Protein AF-A0A950EKE2-F1 (afdb_monomer_lite)

Foldseek 3Di:
DVVVVVVVVVVVVVVVVVVVVVVVVCVVVVVVVVVVVVVLVLVLCLVCQQQVNLVSNVVSDDPVVVVVDDPVRSVVVSVVCCVVPGDDDDDD

pLDDT: mean 87.06, std 6.14, range [63.19, 94.94]

Radius of gyration: 25.01 Å; chains: 1; bounding box: 66×31×52 Å

Structure (mmCIF, N/CA/C/O backbone):
data_AF-A0A950EKE2-F1
#
_entry.id   AF-A0A950EKE2-F1
#
loop_
_atom_site.group_PDB
_atom_site.id
_atom_site.type_symbol
_atom_site.label_atom_id
_atom_site.label_alt_id
_atom_site.label_comp_id
_atom_site.label_asym_id
_atom_site.label_entity_id
_atom_site.label_seq_id
_atom_site.pdbx_PDB_ins_code
_atom_site.Cartn_x
_atom_site.Cartn_y
_atom_site.Cartn_z
_atom_site.occupancy
_atom_site.B_iso_or_equiv
_atom_site.auth_seq_id
_atom_site.auth_comp_id
_atom_site.auth_asym_id
_atom_site.auth_atom_id
_atom_site.pdbx_PDB_model_num
ATOM 1 N N . MET A 1 1 ? 39.978 16.627 -35.251 1.00 64.31 1 MET A N 1
ATOM 2 C CA . MET A 1 1 ? 38.697 16.065 -35.737 1.00 64.31 1 MET A CA 1
ATOM 3 C C . MET A 1 1 ? 38.483 14.610 -35.308 1.00 64.31 1 MET A C 1
ATOM 5 O O . MET A 1 1 ? 37.527 14.361 -34.594 1.00 64.31 1 MET A O 1
ATOM 9 N N . LYS A 1 2 ? 39.363 13.646 -35.638 1.00 71.75 2 LYS A N 1
ATOM 10 C CA . LYS A 1 2 ? 39.173 12.232 -35.222 1.00 71.75 2 LYS A CA 1
ATOM 11 C C . LYS A 1 2 ? 39.204 12.013 -33.696 1.00 71.75 2 LYS A C 1
ATOM 13 O O . LYS A 1 2 ? 38.312 11.377 -33.151 1.00 71.75 2 LYS A O 1
ATOM 18 N N . ARG A 1 3 ? 40.184 12.600 -32.993 1.00 77.38 3 ARG A N 1
ATOM 19 C CA . ARG A 1 3 ? 40.310 12.503 -31.520 1.00 77.38 3 ARG A CA 1
ATOM 20 C C . ARG A 1 3 ? 39.136 13.137 -30.769 1.00 77.38 3 ARG A C 1
ATOM 22 O O . ARG A 1 3 ? 38.645 12.561 -29.811 1.00 77.38 3 ARG A O 1
ATOM 29 N N . THR A 1 4 ? 38.667 14.296 -31.227 1.00 83.12 4 THR A N 1
ATOM 30 C CA . THR A 1 4 ? 37.538 15.015 -30.617 1.00 83.12 4 THR A CA 1
ATOM 31 C C . THR A 1 4 ? 36.223 14.256 -30.786 1.00 83.12 4 THR A C 1
ATOM 33 O O . THR A 1 4 ? 35.466 14.149 -29.831 1.00 83.12 4 THR A O 1
ATOM 36 N N . LEU A 1 5 ? 35.985 13.659 -31.961 1.00 83.50 5 LEU A N 1
ATOM 37 C CA . LEU A 1 5 ? 34.814 12.807 -32.203 1.00 83.50 5 LEU A CA 1
ATOM 38 C C . LEU A 1 5 ? 34.846 11.521 -31.366 1.00 83.50 5 LEU A C 1
ATOM 40 O O . LEU A 1 5 ? 33.815 11.106 -30.851 1.00 83.50 5 LEU A O 1
ATOM 44 N N . MET A 1 6 ? 36.023 10.916 -31.185 1.00 87.69 6 MET A N 1
ATOM 45 C CA . MET A 1 6 ? 36.176 9.699 -30.380 1.00 87.69 6 MET A CA 1
ATOM 46 C C . MET A 1 6 ? 35.927 9.956 -28.885 1.00 87.69 6 MET A C 1
ATOM 48 O O . MET A 1 6 ? 35.240 9.171 -28.239 1.00 87.69 6 MET A O 1
ATOM 52 N N . ILE A 1 7 ? 36.420 11.079 -28.349 1.00 87.56 7 ILE A N 1
ATOM 53 C CA . ILE A 1 7 ? 36.148 11.488 -26.961 1.00 87.56 7 ILE A CA 1
ATOM 54 C C . ILE A 1 7 ? 34.658 11.791 -26.780 1.00 87.56 7 ILE A C 1
ATOM 56 O O . ILE A 1 7 ? 34.041 11.291 -25.843 1.00 87.56 7 ILE A O 1
ATOM 60 N N . LEU A 1 8 ? 34.063 12.557 -27.699 1.00 90.88 8 LEU A N 1
ATOM 61 C CA . LEU A 1 8 ? 32.646 12.911 -27.629 1.00 90.88 8 LEU A CA 1
ATOM 62 C C . LEU A 1 8 ? 31.743 11.670 -27.712 1.00 90.88 8 LEU A C 1
ATOM 64 O O . LEU A 1 8 ? 30.801 11.547 -26.934 1.00 90.88 8 LEU A O 1
ATOM 68 N N . GLY A 1 9 ? 32.069 10.719 -28.593 1.00 90.94 9 GLY A N 1
ATOM 69 C CA . GLY A 1 9 ? 31.368 9.437 -28.688 1.00 90.94 9 GLY A CA 1
ATOM 70 C C . GLY A 1 9 ? 31.490 8.596 -27.416 1.00 90.94 9 GLY A C 1
ATOM 71 O O . GLY A 1 9 ? 30.497 8.036 -26.963 1.00 90.94 9 GLY A O 1
ATOM 72 N N . GLY A 1 10 ? 32.673 8.560 -26.794 1.00 92.25 10 GLY A N 1
ATOM 73 C CA . GLY A 1 10 ? 32.880 7.875 -25.515 1.00 92.25 10 GLY A CA 1
ATOM 74 C C . GLY A 1 10 ? 32.060 8.481 -24.372 1.00 92.25 10 GLY A C 1
ATOM 75 O O . GLY A 1 10 ? 31.461 7.745 -23.591 1.00 92.25 10 GLY A O 1
ATOM 76 N N . VAL A 1 11 ? 31.967 9.813 -24.309 1.00 93.88 11 VAL A N 1
ATOM 77 C CA . VAL A 1 11 ? 31.132 10.513 -23.317 1.00 93.88 11 VAL A CA 1
ATOM 78 C C . VAL A 1 11 ? 29.652 10.195 -23.526 1.00 93.88 11 VAL A C 1
ATOM 80 O O . VAL A 1 11 ? 28.969 9.823 -22.574 1.00 93.88 11 VAL A O 1
ATOM 83 N N . PHE A 1 12 ? 29.158 10.273 -24.765 1.00 93.88 12 PHE A N 1
ATOM 84 C CA . PHE A 1 12 ? 27.771 9.919 -25.078 1.00 93.88 12 PHE A CA 1
ATOM 85 C C . PHE A 1 12 ? 27.454 8.459 -24.748 1.00 93.88 12 PHE A C 1
ATOM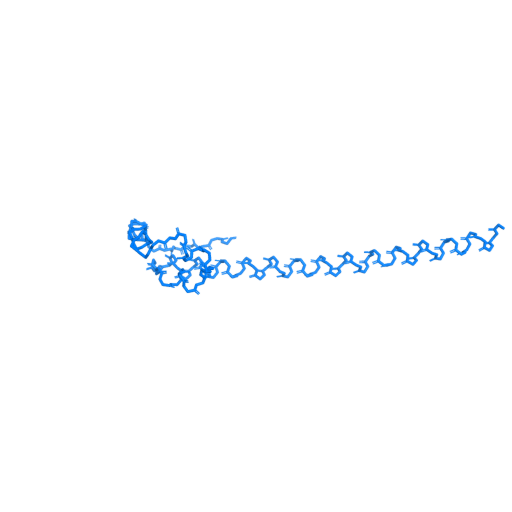 87 O O . PHE A 1 12 ? 26.397 8.178 -24.187 1.00 93.88 12 PHE A O 1
ATOM 94 N N . LEU A 1 13 ? 28.379 7.541 -25.038 1.00 94.00 13 LEU A N 1
ATOM 95 C CA . LEU A 1 13 ? 28.228 6.133 -24.687 1.00 94.00 13 LEU A CA 1
ATOM 96 C C . LEU A 1 13 ? 28.156 5.942 -23.166 1.00 94.00 13 LEU A C 1
ATOM 98 O O . LEU A 1 13 ? 27.287 5.220 -22.685 1.00 94.00 13 LEU A O 1
ATOM 102 N N . GLY A 1 14 ? 29.015 6.625 -22.405 1.00 94.56 14 GLY A N 1
ATOM 103 C CA . GLY A 1 14 ? 28.988 6.588 -20.942 1.00 94.56 14 GLY A CA 1
ATOM 104 C C . GLY A 1 14 ? 27.663 7.090 -20.362 1.00 94.56 14 GLY A C 1
ATOM 105 O O . GLY A 1 14 ? 27.081 6.433 -19.500 1.00 94.56 14 GLY A O 1
ATOM 106 N N . ILE A 1 15 ? 27.145 8.208 -20.881 1.00 94.38 15 ILE A N 1
ATOM 107 C CA . ILE A 1 15 ? 25.837 8.750 -20.480 1.00 94.38 15 ILE A CA 1
ATOM 108 C C . ILE A 1 15 ? 24.721 7.760 -20.818 1.00 94.38 15 ILE A C 1
ATOM 110 O O . ILE A 1 15 ? 23.865 7.489 -19.979 1.00 94.38 15 ILE A O 1
ATOM 114 N N . PHE A 1 16 ? 24.739 7.187 -22.022 1.00 94.94 16 PHE A N 1
ATOM 115 C CA . PHE A 1 16 ? 23.728 6.226 -22.450 1.00 94.94 16 PHE A CA 1
ATOM 116 C C . PHE A 1 16 ? 23.693 4.995 -21.537 1.00 94.94 16 PHE A C 1
ATOM 118 O O . PHE A 1 16 ? 22.626 4.605 -21.064 1.00 94.94 16 PHE A O 1
ATOM 125 N N . VAL A 1 17 ? 24.859 4.428 -21.216 1.00 94.44 17 VAL A N 1
ATOM 126 C CA . VAL A 1 17 ? 24.968 3.299 -20.280 1.00 94.44 17 VAL A CA 1
ATOM 127 C C . VAL A 1 17 ? 24.431 3.681 -18.899 1.00 94.44 17 VAL A C 1
ATOM 129 O O . VAL A 1 17 ? 23.646 2.926 -18.324 1.00 94.44 17 VAL A O 1
ATOM 132 N N . ALA A 1 18 ? 24.781 4.862 -18.384 1.00 92.62 18 ALA A N 1
ATOM 133 C CA . ALA A 1 18 ? 24.285 5.334 -17.092 1.00 92.62 18 ALA A CA 1
ATOM 134 C C . ALA A 1 18 ? 22.751 5.476 -17.069 1.00 92.6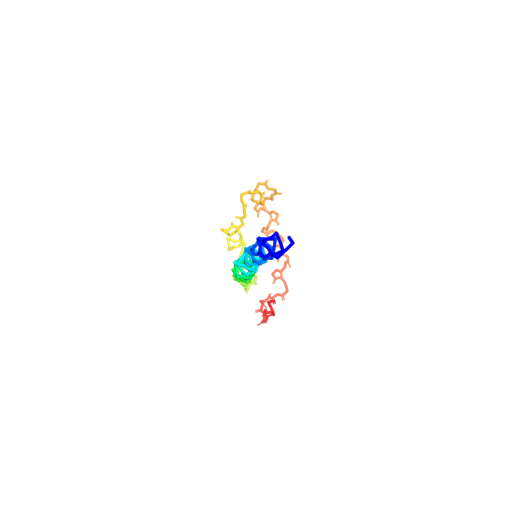2 18 ALA A C 1
ATOM 136 O O . ALA A 1 18 ? 22.112 5.055 -16.105 1.00 92.62 18 ALA A O 1
ATOM 137 N N . VAL A 1 19 ? 22.148 6.002 -18.141 1.00 93.31 19 VAL A N 1
ATOM 138 C CA . VAL A 1 19 ? 20.686 6.119 -18.273 1.00 93.31 19 VAL A CA 1
ATOM 139 C C . VAL A 1 19 ? 20.019 4.743 -18.286 1.00 93.31 19 VAL A C 1
ATOM 141 O O . VAL A 1 19 ? 19.036 4.536 -17.575 1.00 93.31 19 VAL A O 1
ATOM 144 N N . VAL A 1 20 ? 20.550 3.779 -19.042 1.00 93.06 20 VAL A N 1
ATOM 145 C CA . VAL A 1 20 ? 19.986 2.418 -19.115 1.00 93.06 20 VAL A CA 1
ATOM 146 C C . VAL A 1 20 ? 20.053 1.711 -17.757 1.00 93.06 20 VAL A C 1
ATOM 148 O O . VAL A 1 20 ? 19.073 1.111 -17.310 1.00 93.06 20 VAL A O 1
ATOM 151 N N . VAL A 1 21 ? 21.183 1.807 -17.053 1.00 90.75 21 VAL A N 1
ATOM 152 C CA . VAL A 1 21 ? 21.335 1.203 -15.719 1.00 90.75 21 VAL A CA 1
ATOM 153 C C . VAL A 1 21 ? 20.428 1.898 -14.696 1.00 90.75 21 VAL A C 1
ATOM 155 O O . VAL A 1 21 ? 19.727 1.238 -13.927 1.00 90.75 21 VAL A O 1
ATOM 158 N N . GLY A 1 22 ? 20.374 3.231 -14.710 1.00 88.75 22 GLY A N 1
ATOM 159 C CA . GLY A 1 22 ? 19.513 3.995 -13.807 1.00 88.75 22 GLY A CA 1
ATOM 160 C C . GLY A 1 22 ? 18.033 3.665 -14.002 1.00 88.75 22 GLY A C 1
ATOM 161 O O . GLY A 1 22 ? 17.333 3.334 -13.051 1.00 88.75 22 GLY A O 1
ATOM 162 N N . THR A 1 23 ? 17.557 3.674 -15.245 1.00 83.56 23 THR A N 1
ATOM 163 C CA . THR A 1 23 ? 16.148 3.386 -15.557 1.00 83.56 23 THR A CA 1
ATOM 164 C C . THR A 1 23 ? 15.766 1.934 -15.273 1.00 83.56 23 THR A C 1
ATOM 166 O O . THR A 1 23 ? 14.718 1.700 -14.677 1.00 83.56 23 THR A O 1
ATOM 169 N N . SER A 1 24 ? 16.614 0.955 -15.605 1.00 80.12 24 SER A N 1
ATOM 170 C CA . SER A 1 24 ? 16.326 -0.462 -15.320 1.00 80.12 24 SER A CA 1
ATOM 171 C C . SER A 1 24 ? 16.181 -0.747 -13.821 1.00 80.12 24 SER A C 1
ATOM 173 O O . SER A 1 24 ? 15.242 -1.433 -13.416 1.00 80.12 24 SER A O 1
ATOM 175 N N . THR A 1 25 ? 17.041 -0.172 -12.976 1.00 78.56 25 THR A N 1
ATOM 176 C CA . THR A 1 25 ? 16.928 -0.338 -11.515 1.00 78.56 25 THR A CA 1
ATOM 177 C C . THR A 1 25 ? 15.665 0.304 -10.941 1.00 78.56 25 THR A C 1
ATOM 179 O O . THR A 1 25 ? 15.024 -0.292 -10.073 1.00 78.56 25 THR A O 1
ATOM 182 N N . LEU A 1 26 ? 15.270 1.478 -11.444 1.00 80.19 26 LEU A N 1
ATOM 183 C CA . LEU A 1 26 ? 14.027 2.143 -11.046 1.00 80.19 26 LEU A CA 1
ATOM 184 C C . LEU A 1 26 ? 12.788 1.350 -11.468 1.00 80.19 26 LEU A C 1
ATOM 186 O O . LEU A 1 26 ? 11.860 1.235 -10.676 1.00 80.19 26 LEU A O 1
ATOM 190 N N . VAL A 1 27 ? 12.782 0.754 -12.664 1.00 82.06 27 VAL A N 1
ATOM 191 C CA . VAL A 1 27 ? 11.662 -0.074 -13.143 1.00 82.06 27 VAL A CA 1
ATOM 192 C C . VAL A 1 27 ? 11.515 -1.346 -12.310 1.00 82.06 27 VAL A C 1
ATOM 194 O O . VAL A 1 27 ? 10.408 -1.676 -11.891 1.00 82.06 27 VAL A O 1
ATOM 197 N N . VAL A 1 28 ? 12.614 -2.049 -12.019 1.00 79.88 28 VAL A N 1
ATOM 198 C CA . VAL A 1 28 ? 12.564 -3.277 -11.205 1.00 79.88 28 VAL A CA 1
ATOM 199 C C . VAL A 1 28 ? 12.071 -2.972 -9.793 1.00 79.88 28 VAL A C 1
ATOM 201 O O . VAL A 1 28 ? 11.172 -3.651 -9.299 1.00 79.88 28 VAL A O 1
ATOM 204 N N . LYS A 1 29 ? 12.620 -1.932 -9.154 1.00 76.62 29 LYS A N 1
ATOM 205 C CA . LYS A 1 29 ? 12.183 -1.525 -7.814 1.00 76.62 29 LYS A CA 1
ATOM 206 C C . LYS A 1 29 ? 10.745 -1.023 -7.824 1.00 76.62 29 LYS A C 1
ATOM 208 O O . LYS A 1 29 ? 9.980 -1.424 -6.960 1.00 76.62 29 LYS A O 1
ATOM 213 N N . GLY A 1 30 ? 10.371 -0.203 -8.804 1.00 71.88 30 GLY A N 1
ATOM 214 C CA . GLY A 1 30 ? 9.013 0.314 -8.960 1.00 71.88 30 GLY A CA 1
ATOM 215 C C . GLY A 1 30 ? 7.982 -0.803 -9.099 1.00 71.88 30 GLY A C 1
ATOM 216 O O . GLY A 1 30 ? 6.997 -0.806 -8.371 1.00 71.88 30 GLY A O 1
ATOM 217 N N . ASN A 1 31 ? 8.245 -1.801 -9.947 1.00 74.00 31 ASN A N 1
ATOM 218 C CA . ASN A 1 31 ? 7.361 -2.960 -10.090 1.00 74.00 31 ASN A CA 1
ATOM 219 C C . ASN A 1 31 ? 7.303 -3.818 -8.821 1.00 74.00 31 ASN A C 1
ATOM 221 O O . ASN A 1 31 ? 6.240 -4.338 -8.493 1.00 74.00 31 ASN A O 1
ATOM 225 N N . ALA A 1 32 ? 8.424 -3.987 -8.113 1.00 78.31 32 ALA A N 1
ATOM 226 C CA . ALA A 1 32 ? 8.438 -4.717 -6.848 1.00 78.31 32 ALA A CA 1
ATOM 227 C C . ALA A 1 32 ? 7.607 -3.991 -5.776 1.00 78.31 32 ALA A C 1
ATOM 229 O O . ALA A 1 32 ? 6.742 -4.607 -5.163 1.00 78.31 32 ALA A O 1
ATOM 230 N N . LEU A 1 33 ? 7.797 -2.678 -5.626 1.00 76.62 33 LEU A N 1
ATOM 231 C CA . LEU A 1 33 ? 7.047 -1.823 -4.700 1.00 76.62 33 LEU A CA 1
ATOM 232 C C . LEU A 1 33 ? 5.547 -1.794 -5.020 1.00 76.62 33 LEU A C 1
ATOM 234 O O . LEU A 1 33 ? 4.725 -1.894 -4.110 1.00 76.62 33 LEU A O 1
ATOM 238 N N . ASP A 1 34 ? 5.180 -1.684 -6.299 1.00 81.19 34 ASP A N 1
ATOM 239 C CA . ASP A 1 34 ? 3.780 -1.731 -6.738 1.00 81.19 34 ASP A CA 1
ATOM 240 C C . ASP A 1 34 ? 3.152 -3.098 -6.436 1.00 81.19 34 ASP A C 1
ATOM 242 O O . ASP A 1 34 ? 2.037 -3.175 -5.920 1.00 81.19 34 ASP A O 1
ATOM 246 N N . LYS A 1 35 ? 3.894 -4.186 -6.680 1.00 82.25 35 LYS A N 1
ATOM 247 C CA . LYS A 1 35 ? 3.446 -5.544 -6.363 1.00 82.25 35 LYS A CA 1
ATOM 248 C C . LYS A 1 35 ? 3.238 -5.736 -4.861 1.00 82.25 35 LYS A C 1
ATOM 250 O O . LYS A 1 35 ? 2.181 -6.219 -4.467 1.00 82.25 35 LYS A O 1
ATOM 255 N N . GLU A 1 36 ? 4.206 -5.345 -4.038 1.00 81.81 36 GLU A N 1
ATOM 256 C CA . GLU A 1 36 ? 4.123 -5.466 -2.577 1.00 81.81 36 GLU A CA 1
ATOM 257 C C . GLU A 1 36 ? 2.974 -4.627 -2.007 1.00 81.81 36 GLU A C 1
ATOM 259 O O . GLU A 1 36 ? 2.210 -5.104 -1.169 1.00 81.81 36 GLU A O 1
ATOM 264 N N . SER A 1 37 ? 2.791 -3.403 -2.511 1.00 80.75 37 SER A N 1
ATOM 265 C CA . SER A 1 37 ? 1.706 -2.516 -2.076 1.00 80.75 37 SER A CA 1
ATOM 266 C C . SER A 1 37 ? 0.331 -3.086 -2.431 1.00 80.75 37 SER A C 1
ATOM 268 O O . SER A 1 37 ? -0.577 -3.082 -1.597 1.00 80.75 37 SER A O 1
ATOM 270 N N . LYS A 1 38 ? 0.177 -3.627 -3.649 1.00 84.94 38 LYS A N 1
ATOM 271 C CA . LYS A 1 38 ? -1.047 -4.323 -4.073 1.00 84.94 38 LYS A CA 1
ATOM 272 C C . LYS A 1 38 ? -1.306 -5.559 -3.228 1.00 84.94 38 LYS A C 1
ATOM 274 O O . LYS A 1 38 ? -2.422 -5.759 -2.769 1.00 84.94 38 LYS A O 1
ATOM 279 N N . GLU A 1 39 ? -0.286 -6.372 -2.983 1.00 90.31 39 GLU A N 1
ATOM 280 C CA . GLU A 1 39 ? -0.416 -7.585 -2.178 1.00 90.31 39 GLU A CA 1
ATOM 281 C C . GLU A 1 39 ? -0.826 -7.271 -0.733 1.00 90.31 39 GLU A C 1
ATOM 283 O O . GLU A 1 39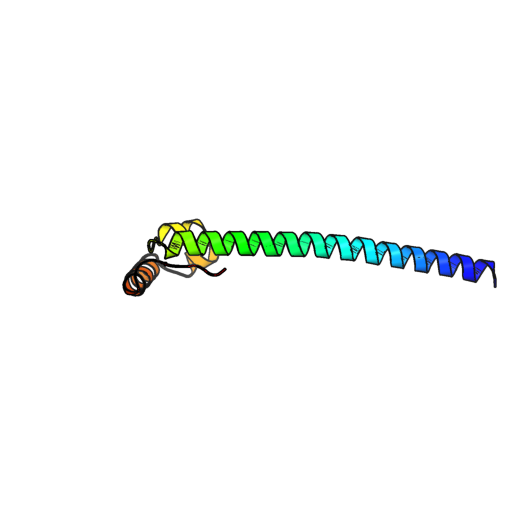 ? -1.717 -7.927 -0.182 1.00 90.31 39 GLU A O 1
ATOM 288 N N . TYR A 1 40 ? -0.259 -6.213 -0.147 1.00 87.94 40 TYR A N 1
ATOM 289 C CA . TYR A 1 40 ? -0.657 -5.725 1.170 1.00 87.94 40 TYR A CA 1
ATOM 290 C C . TYR A 1 40 ? -2.124 -5.274 1.193 1.00 87.94 40 TYR A C 1
ATOM 292 O O . TYR A 1 40 ? -2.884 -5.709 2.062 1.00 87.94 40 TYR A O 1
ATOM 300 N N . ALA A 1 41 ? -2.545 -4.452 0.224 1.00 88.38 41 ALA A N 1
ATOM 301 C CA . ALA A 1 41 ? -3.924 -3.975 0.123 1.00 88.38 41 ALA A CA 1
ATOM 302 C C . ALA A 1 41 ? -4.914 -5.133 -0.071 1.00 88.38 41 ALA A C 1
ATOM 304 O O . ALA A 1 41 ? -5.901 -5.234 0.658 1.00 88.38 41 ALA A O 1
ATOM 305 N N . ASN A 1 42 ? -4.606 -6.052 -0.983 1.00 90.69 42 ASN A N 1
ATOM 306 C CA . ASN A 1 42 ? -5.409 -7.238 -1.265 1.00 90.69 42 ASN A CA 1
ATOM 307 C C . ASN A 1 42 ? -5.593 -8.094 -0.008 1.00 90.69 42 ASN A C 1
ATOM 309 O O . ASN A 1 42 ? -6.709 -8.479 0.340 1.00 90.69 42 ASN A O 1
ATOM 313 N N . THR A 1 43 ? -4.503 -8.339 0.721 1.00 90.38 43 THR A N 1
ATOM 314 C CA . THR A 1 43 ? -4.530 -9.108 1.971 1.00 90.38 43 THR A CA 1
ATOM 315 C C . THR A 1 43 ? -5.349 -8.401 3.048 1.00 90.38 43 THR A C 1
ATOM 317 O O . THR A 1 43 ? -6.132 -9.042 3.751 1.00 90.38 43 THR A O 1
ATOM 320 N N . ALA A 1 44 ? -5.203 -7.079 3.175 1.00 88.88 44 ALA A N 1
ATOM 321 C CA . ALA A 1 44 ? -5.965 -6.281 4.130 1.00 88.88 44 ALA A CA 1
ATOM 322 C C . ALA A 1 44 ? -7.470 -6.315 3.828 1.00 88.88 44 ALA A C 1
ATOM 324 O O . ALA A 1 44 ? -8.271 -6.531 4.737 1.00 88.88 44 ALA A O 1
ATOM 325 N N . ILE A 1 45 ? -7.845 -6.160 2.555 1.00 88.69 45 ILE A N 1
ATOM 326 C CA . ILE A 1 45 ? -9.235 -6.200 2.089 1.00 88.69 45 ILE A CA 1
ATOM 327 C C . ILE A 1 45 ? -9.851 -7.568 2.370 1.00 88.69 45 ILE A C 1
ATOM 329 O O . ILE A 1 45 ? -10.918 -7.646 2.977 1.00 88.69 45 ILE A O 1
ATOM 333 N N . VAL A 1 46 ? -9.178 -8.652 1.975 1.00 91.75 46 VAL A N 1
ATOM 334 C CA . VAL A 1 46 ? -9.683 -10.009 2.213 1.00 91.75 46 VAL A CA 1
ATOM 335 C C . VAL A 1 46 ? -9.846 -10.262 3.711 1.00 91.75 46 VAL A C 1
ATOM 337 O O . VAL A 1 46 ? -10.896 -10.753 4.118 1.00 91.75 46 VAL A O 1
ATOM 340 N N . ALA A 1 47 ? -8.874 -9.887 4.544 1.00 89.19 47 ALA A N 1
ATOM 341 C CA . ALA A 1 47 ? -8.957 -10.094 5.988 1.00 89.19 47 ALA A CA 1
ATOM 342 C C . ALA A 1 47 ? -10.108 -9.304 6.638 1.00 89.19 47 ALA A C 1
ATOM 344 O O . ALA A 1 47 ? -10.871 -9.869 7.419 1.00 89.19 47 ALA A O 1
ATOM 345 N N . ALA A 1 48 ? -10.269 -8.026 6.282 1.00 88.81 48 ALA A N 1
ATOM 346 C CA . ALA A 1 48 ? -11.301 -7.167 6.858 1.00 88.81 48 ALA A CA 1
ATOM 347 C C . ALA A 1 48 ? -12.713 -7.519 6.357 1.00 88.81 48 ALA A C 1
ATOM 349 O O . ALA A 1 48 ? -13.655 -7.568 7.143 1.00 88.81 48 ALA A O 1
ATOM 350 N N . ILE A 1 49 ? -12.887 -7.788 5.059 1.00 90.25 49 ILE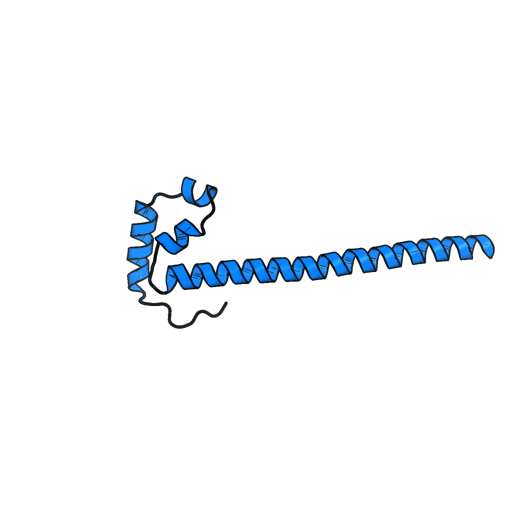 A N 1
ATOM 351 C CA . ILE A 1 49 ? -14.217 -7.928 4.441 1.00 90.25 49 ILE A CA 1
ATOM 352 C C . ILE A 1 49 ? -14.737 -9.371 4.487 1.00 90.25 49 ILE A C 1
ATOM 354 O O . ILE A 1 49 ? -15.949 -9.575 4.529 1.00 90.25 49 ILE A O 1
ATOM 358 N N . SER A 1 50 ? -13.871 -10.394 4.542 1.00 88.00 50 SER A N 1
ATOM 359 C CA . SER A 1 50 ? -14.336 -11.797 4.551 1.00 88.00 50 SER A CA 1
ATOM 360 C C . SER A 1 50 ? -15.280 -12.107 5.710 1.00 88.00 50 SER A C 1
ATOM 362 O O . SER A 1 50 ? -16.258 -12.833 5.524 1.00 88.00 50 SER A O 1
ATOM 364 N N . ASN A 1 51 ? -15.006 -11.528 6.881 1.00 86.62 51 ASN A N 1
ATOM 365 C CA . ASN A 1 51 ? -15.805 -11.703 8.092 1.00 86.62 51 ASN A CA 1
ATOM 366 C C . ASN A 1 51 ? -16.348 -10.382 8.657 1.00 86.62 51 ASN A C 1
ATOM 368 O O . ASN A 1 51 ? -16.874 -10.389 9.765 1.00 86.62 51 ASN A O 1
ATOM 372 N N . TRP A 1 52 ? -16.228 -9.271 7.920 1.00 90.31 52 TRP A N 1
ATOM 373 C CA . TRP A 1 52 ? -16.557 -7.926 8.413 1.00 90.31 52 TRP A CA 1
ATOM 374 C C . TRP A 1 52 ? -15.860 -7.599 9.744 1.00 90.31 52 TRP A C 1
ATOM 376 O O . TRP A 1 52 ? -16.474 -7.092 10.681 1.00 90.31 52 TRP A O 1
ATOM 386 N N . ASP A 1 53 ? -14.561 -7.894 9.820 1.00 89.38 53 ASP A N 1
ATOM 387 C CA . ASP A 1 53 ? -13.736 -7.643 10.997 1.00 89.38 53 ASP A CA 1
ATOM 388 C C . ASP A 1 53 ? -13.122 -6.237 10.937 1.00 89.38 53 ASP A C 1
ATOM 390 O O . ASP A 1 53 ? -12.156 -5.962 10.216 1.00 89.38 53 ASP A O 1
ATOM 394 N N . VAL A 1 54 ? -13.696 -5.332 11.728 1.00 89.19 54 VAL A N 1
ATOM 395 C CA . VAL A 1 54 ? -13.220 -3.951 11.853 1.00 89.19 54 VAL A CA 1
ATOM 396 C C . VAL A 1 54 ? -11.828 -3.872 12.489 1.00 89.19 54 VAL A C 1
ATOM 398 O O . VAL A 1 54 ? -11.052 -2.972 12.166 1.00 89.19 54 VAL A O 1
ATOM 401 N N . HIS A 1 55 ? -11.459 -4.817 13.358 1.00 90.06 55 HIS A N 1
ATOM 402 C CA . HIS A 1 55 ? -10.146 -4.829 13.998 1.00 90.06 55 HIS A CA 1
ATOM 403 C C . HIS A 1 55 ? -9.043 -5.146 12.991 1.00 90.06 55 HIS A C 1
ATOM 405 O O . HIS A 1 55 ? -7.967 -4.552 13.061 1.00 90.06 55 HIS A O 1
ATOM 411 N N . GLU A 1 56 ? -9.310 -6.017 12.016 1.00 90.00 56 GLU A N 1
ATOM 412 C CA . GLU A 1 56 ? -8.371 -6.321 10.931 1.00 90.00 56 GLU A CA 1
ATOM 413 C C . GLU A 1 56 ? -8.099 -5.095 10.041 1.00 90.00 56 GLU A C 1
ATOM 415 O O . GLU A 1 56 ? -6.957 -4.913 9.600 1.00 90.00 56 GLU A O 1
ATOM 420 N N . LEU A 1 57 ? -9.101 -4.230 9.829 1.00 89.69 57 LEU A N 1
ATOM 421 C CA . LEU A 1 57 ? -8.917 -2.939 9.159 1.00 89.69 57 LEU A CA 1
ATOM 422 C C . LEU A 1 57 ? -8.075 -1.995 10.024 1.00 89.69 57 LEU A C 1
ATOM 424 O O . LEU A 1 57 ? -7.050 -1.499 9.564 1.00 89.69 57 LEU A O 1
ATOM 428 N N . LYS A 1 58 ? -8.462 -1.781 11.287 1.00 89.56 58 LYS A N 1
ATOM 429 C CA . LYS A 1 58 ? -7.778 -0.832 12.183 1.00 89.56 58 LYS A CA 1
ATOM 430 C C . LYS A 1 58 ? -6.327 -1.219 12.458 1.00 89.56 58 LYS A C 1
ATOM 432 O O . LYS A 1 58 ? -5.465 -0.352 12.482 1.00 89.56 58 LYS A O 1
ATOM 437 N N . ARG A 1 59 ? -6.031 -2.515 12.604 1.00 90.12 59 ARG A N 1
ATOM 438 C CA . ARG A 1 59 ? -4.663 -3.013 12.825 1.00 90.12 59 ARG A CA 1
ATOM 439 C C . ARG A 1 59 ? -3.722 -2.692 11.660 1.00 90.12 59 ARG A C 1
ATOM 441 O O . ARG A 1 59 ? -2.521 -2.574 11.871 1.00 90.12 59 ARG A O 1
ATOM 448 N N . ARG A 1 60 ? -4.255 -2.601 10.439 1.00 88.44 60 ARG A N 1
ATOM 449 C CA . ARG A 1 60 ? -3.493 -2.324 9.208 1.00 88.44 60 ARG A CA 1
ATOM 450 C C . ARG A 1 60 ? -3.601 -0.876 8.743 1.00 88.44 60 ARG A C 1
ATOM 452 O O . ARG A 1 60 ? -2.917 -0.506 7.789 1.00 88.44 60 ARG A O 1
ATOM 459 N N . ALA A 1 61 ? -4.477 -0.100 9.372 1.00 88.44 61 ALA A N 1
ATOM 460 C CA . ALA A 1 61 ? -4.704 1.289 9.042 1.00 88.44 61 ALA A CA 1
ATOM 461 C C . ALA A 1 61 ? -3.530 2.157 9.491 1.00 88.44 61 ALA A C 1
ATOM 463 O O . ALA A 1 61 ? -2.810 1.841 10.440 1.00 88.44 61 ALA A O 1
ATOM 464 N N . SER A 1 62 ? -3.359 3.282 8.806 1.00 88.81 62 SER A N 1
ATOM 465 C CA . SER A 1 62 ? -2.366 4.265 9.203 1.00 88.81 62 SER A CA 1
ATOM 466 C C . SER A 1 62 ? -2.828 5.047 10.448 1.00 88.81 62 SER A C 1
ATOM 468 O O . SER A 1 62 ? -4.031 5.090 10.761 1.00 88.81 62 SER A O 1
ATOM 470 N N . PRO A 1 63 ? -1.899 5.693 11.172 1.00 88.19 63 PRO A N 1
ATOM 471 C CA . PRO A 1 63 ? -2.245 6.581 12.278 1.00 88.19 63 PRO A CA 1
ATOM 472 C C . PRO A 1 63 ? -3.179 7.721 11.854 1.00 88.19 63 PRO A C 1
ATOM 474 O O . PRO A 1 63 ? -4.097 8.068 12.593 1.00 88.19 63 PRO A O 1
ATOM 477 N N . GLU A 1 64 ? -2.997 8.261 10.648 1.00 90.31 64 GLU A N 1
ATOM 478 C CA . GLU A 1 64 ? -3.818 9.342 10.098 1.00 90.31 64 GLU A CA 1
ATOM 479 C C . GLU A 1 64 ? -5.269 8.890 9.915 1.00 90.31 64 GLU A C 1
ATOM 481 O O . GLU A 1 64 ? -6.187 9.591 10.340 1.00 90.31 64 GLU A O 1
ATOM 486 N N . PHE A 1 65 ? -5.488 7.687 9.375 1.00 88.94 65 PHE A N 1
ATOM 487 C CA . PHE A 1 65 ? -6.829 7.105 9.273 1.00 88.94 65 PHE A CA 1
ATOM 488 C C . PHE A 1 65 ? -7.465 6.931 10.655 1.00 88.94 65 PHE A C 1
ATOM 490 O O . PHE A 1 65 ? -8.617 7.300 10.866 1.00 88.94 65 PHE A O 1
ATOM 497 N N . SER A 1 66 ? -6.688 6.427 11.614 1.00 87.88 66 SER A N 1
ATOM 498 C CA . SER A 1 66 ? -7.154 6.209 12.987 1.00 87.88 66 SER A CA 1
ATOM 499 C C . SER A 1 66 ? -7.482 7.516 13.719 1.00 87.88 66 SER A C 1
ATOM 501 O O . SER A 1 66 ? -8.340 7.523 14.592 1.00 87.88 66 SER A O 1
ATOM 503 N N . SER A 1 67 ? -6.829 8.628 13.366 1.00 88.62 67 SER A N 1
ATOM 504 C CA . SER A 1 67 ? -7.149 9.955 13.910 1.00 88.62 67 SER A CA 1
ATOM 505 C C . SER A 1 67 ? -8.359 10.623 13.252 1.00 88.62 67 SER A C 1
ATOM 507 O O . SER A 1 67 ? -8.994 11.476 13.867 1.00 88.62 67 SER A O 1
ATOM 509 N N . ALA A 1 68 ? -8.673 10.259 12.007 1.00 90.81 68 ALA A N 1
ATOM 510 C CA . ALA A 1 68 ? -9.722 10.894 11.213 1.00 90.81 68 ALA A CA 1
ATOM 511 C C . ALA A 1 68 ? -11.092 10.220 11.370 1.00 90.81 68 ALA A C 1
ATOM 513 O O . ALA A 1 68 ? -12.073 10.674 10.784 1.00 90.81 68 ALA A O 1
ATOM 514 N N . THR A 1 69 ? -11.171 9.105 12.090 1.00 89.06 69 THR A N 1
ATOM 515 C CA . THR A 1 69 ? -12.375 8.280 12.163 1.00 89.06 69 THR A CA 1
ATOM 516 C C . THR A 1 69 ? -12.553 7.710 13.560 1.00 89.06 69 THR A C 1
ATOM 518 O O . THR A 1 69 ? -11.587 7.293 14.195 1.00 89.06 69 THR A O 1
ATOM 521 N N . SER A 1 70 ? -13.803 7.669 14.027 1.00 89.25 70 SER A N 1
ATOM 522 C CA . SER A 1 70 ? -14.156 7.066 15.312 1.00 89.25 70 SER A CA 1
ATOM 523 C C . SER A 1 70 ? -14.440 5.563 15.201 1.00 89.25 70 SER A C 1
ATOM 525 O O . SER A 1 70 ? -14.904 5.052 14.176 1.00 89.25 70 SER A O 1
ATOM 527 N N . ASP A 1 71 ? -14.198 4.841 16.295 1.00 87.75 71 ASP A N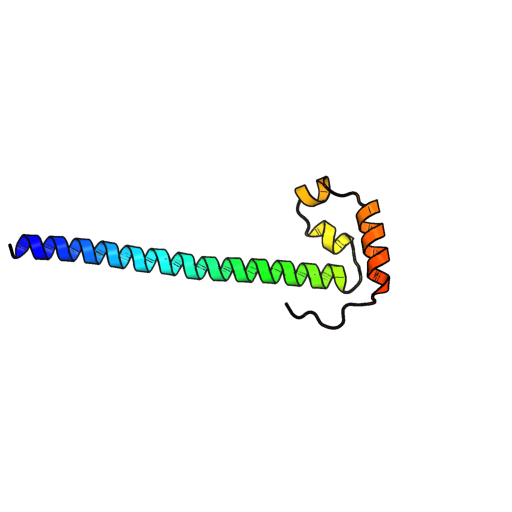 1
ATOM 528 C CA . ASP A 1 71 ? -14.492 3.408 16.413 1.00 87.75 71 ASP A CA 1
ATOM 529 C C . ASP A 1 71 ? -15.981 3.111 16.223 1.00 87.75 71 ASP A C 1
ATOM 531 O O . ASP A 1 71 ? -16.350 2.106 15.613 1.00 87.75 71 ASP A O 1
ATOM 535 N N . GLU A 1 72 ? -16.836 4.008 16.714 1.00 89.75 72 GLU A N 1
ATOM 536 C CA . GLU A 1 72 ? -18.288 3.895 16.604 1.00 89.75 72 GLU A CA 1
ATOM 537 C C . GLU A 1 72 ? -18.764 4.054 15.157 1.00 89.75 72 GLU A C 1
ATOM 539 O O . GLU A 1 72 ? -19.602 3.271 14.699 1.00 89.75 72 GLU A O 1
ATOM 544 N N . GLU A 1 73 ? -18.212 5.014 14.406 1.00 89.75 73 GLU A N 1
ATOM 545 C CA . GLU A 1 73 ? -18.528 5.182 12.984 1.00 89.75 73 GLU A CA 1
ATOM 546 C C . GLU A 1 73 ? -18.093 3.970 12.166 1.00 89.75 73 GLU A C 1
ATOM 548 O O . GLU A 1 73 ? -18.882 3.465 11.363 1.00 89.75 73 GLU A O 1
ATOM 553 N N . LEU A 1 74 ? -16.882 3.452 12.404 1.00 90.19 74 LEU A N 1
ATOM 554 C CA . LEU A 1 74 ? -16.402 2.249 11.721 1.00 90.19 74 LEU A CA 1
ATOM 555 C C . LEU A 1 74 ? -17.257 1.032 12.041 1.00 90.19 74 LEU A C 1
ATOM 557 O O . LEU A 1 74 ? -17.653 0.315 11.124 1.00 90.19 74 LEU A O 1
ATOM 561 N N . GLY A 1 75 ? -17.573 0.810 13.317 1.00 90.75 75 GLY A N 1
ATOM 562 C CA . GLY A 1 75 ? -18.424 -0.299 13.737 1.00 90.75 75 GLY A CA 1
ATOM 563 C C . GLY A 1 75 ? -19.813 -0.222 13.104 1.00 90.75 75 GLY A C 1
ATOM 564 O O . GLY A 1 75 ? -20.325 -1.223 12.598 1.00 90.75 75 GLY A O 1
ATOM 565 N N . ARG A 1 76 ? -20.408 0.977 13.049 1.00 92.81 76 ARG A N 1
ATOM 566 C CA . ARG A 1 76 ? -21.703 1.196 12.394 1.00 92.81 76 ARG A CA 1
ATOM 567 C C . ARG A 1 76 ? -21.633 0.915 10.896 1.00 92.81 76 ARG A C 1
ATOM 569 O O . ARG A 1 76 ? -22.520 0.249 10.366 1.00 92.81 76 ARG A O 1
ATOM 576 N N . LEU A 1 77 ? -20.588 1.391 10.223 1.00 90.94 77 LEU A N 1
ATOM 577 C CA . LEU A 1 77 ? -20.393 1.187 8.790 1.00 90.94 77 LEU A CA 1
ATOM 578 C C . LEU A 1 77 ? -20.191 -0.300 8.456 1.00 90.94 77 LEU A C 1
ATOM 580 O O . LEU A 1 77 ? -20.847 -0.827 7.560 1.00 90.94 77 LEU A O 1
ATOM 584 N N . PHE A 1 78 ? -19.340 -0.994 9.216 1.00 91.12 78 PHE A N 1
ATOM 585 C CA . PHE A 1 78 ? -19.097 -2.430 9.059 1.00 91.12 78 PHE A CA 1
ATOM 586 C C . PHE A 1 78 ? -20.352 -3.253 9.340 1.00 91.12 78 PHE A C 1
ATOM 588 O O . PHE A 1 78 ? -20.643 -4.187 8.601 1.00 91.12 78 PHE A O 1
ATOM 595 N N . SER A 1 79 ? -21.140 -2.875 10.348 1.00 91.75 79 SER A N 1
ATOM 596 C CA . SER A 1 79 ? -22.435 -3.500 10.624 1.00 91.75 79 SER A CA 1
ATOM 597 C C . SER A 1 79 ? -23.401 -3.338 9.447 1.00 91.75 79 SER A C 1
ATOM 599 O O . SER A 1 79 ? -23.980 -4.323 8.986 1.00 91.75 79 SER A O 1
ATOM 601 N N . LEU A 1 80 ? -23.509 -2.132 8.878 1.00 91.94 80 LEU A N 1
ATOM 602 C CA . LEU A 1 80 ? -24.348 -1.891 7.702 1.00 91.94 80 LEU A CA 1
ATOM 603 C C . LEU A 1 80 ? -23.896 -2.719 6.494 1.00 91.94 80 LEU A C 1
ATOM 605 O O . LEU A 1 80 ? -24.723 -3.327 5.816 1.00 91.94 80 LEU A O 1
ATOM 609 N N . PHE A 1 81 ? -22.593 -2.784 6.230 1.00 88.75 81 PHE A N 1
ATOM 610 C CA . PHE A 1 81 ? -22.078 -3.563 5.109 1.00 88.75 81 PHE A CA 1
ATOM 611 C C . PHE A 1 81 ? -22.104 -5.071 5.351 1.00 88.75 81 PHE A C 1
ATOM 613 O O . PHE A 1 81 ? -22.246 -5.823 4.390 1.00 88.75 81 PHE A O 1
ATOM 620 N N . SER A 1 82 ? -22.100 -5.525 6.607 1.00 89.56 82 SER A N 1
ATOM 621 C CA . SER A 1 82 ? -22.247 -6.946 6.935 1.00 89.56 82 SER A CA 1
ATOM 622 C C . SER A 1 82 ? -23.551 -7.560 6.416 1.00 89.56 82 SER A C 1
ATOM 624 O O . SER A 1 82 ? -23.603 -8.759 6.129 1.00 89.56 82 SER A O 1
ATOM 626 N N . MET A 1 83 ? -24.573 -6.728 6.180 1.00 91.19 83 MET A N 1
ATOM 627 C CA . MET A 1 83 ? -25.827 -7.131 5.538 1.00 91.19 83 MET A CA 1
ATOM 628 C C . MET A 1 83 ? -25.635 -7.658 4.106 1.00 91.19 83 MET A C 1
ATOM 630 O O . MET A 1 83 ? -26.475 -8.410 3.617 1.00 91.19 83 MET A O 1
ATOM 634 N N . LEU A 1 84 ? -24.529 -7.317 3.435 1.00 88.44 84 LEU A N 1
ATOM 635 C CA . LEU A 1 84 ? -24.177 -7.829 2.104 1.00 88.44 84 LEU A CA 1
ATOM 636 C C . LEU A 1 84 ? -23.729 -9.304 2.135 1.00 88.44 84 LEU A C 1
ATOM 638 O O . LEU A 1 84 ? -23.579 -9.930 1.084 1.00 88.44 84 LEU A O 1
ATOM 642 N N . GLY A 1 85 ? -23.540 -9.879 3.326 1.00 86.88 85 GLY A N 1
ATOM 643 C CA . GLY A 1 85 ? -23.051 -11.240 3.509 1.00 86.88 85 GLY A CA 1
ATOM 644 C C . GLY A 1 85 ? -21.533 -11.350 3.357 1.00 86.88 85 GLY A C 1
ATOM 645 O O . GLY A 1 85 ? -20.818 -10.357 3.271 1.00 86.88 85 GLY A O 1
ATOM 646 N N . ARG A 1 86 ? -21.014 -12.582 3.381 1.00 87.56 86 ARG A N 1
ATOM 647 C CA . ARG A 1 86 ? -19.566 -12.844 3.329 1.00 87.56 86 ARG A CA 1
ATOM 648 C C . ARG A 1 86 ? -19.000 -12.667 1.922 1.00 87.56 86 ARG A C 1
ATOM 650 O O . ARG A 1 86 ? -19.659 -12.997 0.933 1.00 87.56 86 ARG A O 1
ATOM 657 N N . LEU A 1 87 ? -17.746 -12.223 1.854 1.00 88.50 87 LEU A N 1
ATOM 658 C CA . LEU A 1 87 ? -16.982 -12.138 0.612 1.00 88.50 87 LEU A CA 1
ATOM 659 C C . LEU A 1 87 ? -16.905 -13.521 -0.053 1.00 88.50 87 LEU A C 1
ATOM 661 O O . LEU A 1 87 ? -16.436 -14.481 0.554 1.00 88.50 87 LEU A O 1
ATOM 665 N N . ARG A 1 88 ? -17.386 -13.631 -1.297 1.00 85.56 88 ARG A N 1
ATOM 666 C CA . ARG A 1 88 ? -17.360 -14.896 -2.054 1.00 85.56 88 ARG A CA 1
ATOM 667 C C . ARG A 1 88 ? -16.096 -15.049 -2.886 1.00 85.56 88 ARG A C 1
ATOM 669 O O . ARG A 1 88 ? -15.439 -16.078 -2.821 1.00 85.56 88 ARG A O 1
ATOM 676 N N . VAL A 1 89 ? -15.789 -14.039 -3.693 1.00 86.88 89 VAL A N 1
ATOM 677 C CA . VAL A 1 89 ? -14.617 -14.011 -4.571 1.00 86.88 89 VAL A CA 1
ATOM 678 C C . VAL A 1 89 ? -14.056 -12.600 -4.546 1.00 86.88 89 VAL A C 1
ATOM 680 O O . VAL A 1 89 ? -14.800 -11.636 -4.715 1.00 86.88 89 VAL A O 1
ATOM 683 N N . TYR A 1 90 ? -12.748 -12.495 -4.342 1.00 85.19 90 TYR A N 1
ATOM 684 C CA . TYR A 1 90 ? -11.998 -11.254 -4.458 1.00 85.19 90 TYR A CA 1
ATOM 685 C C . TYR A 1 90 ? -11.155 -11.311 -5.732 1.00 85.19 90 TYR A C 1
ATOM 687 O O . TYR A 1 90 ? -10.423 -12.279 -5.925 1.00 85.19 90 TYR A O 1
ATOM 695 N N . GLN A 1 91 ? -11.306 -10.324 -6.620 1.00 83.19 91 GLN A N 1
ATOM 696 C CA . GLN A 1 91 ? -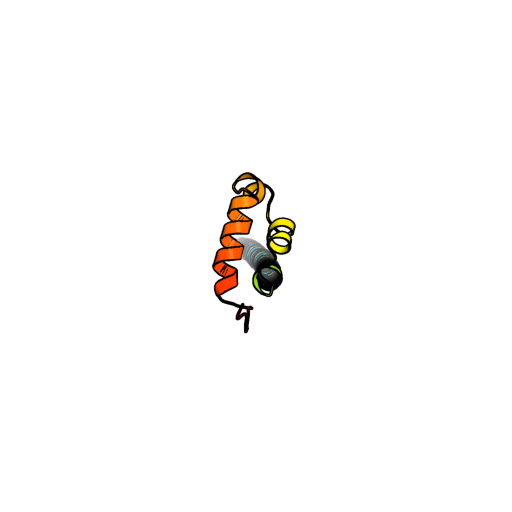10.676 -10.344 -7.948 1.00 83.19 91 GLN A CA 1
ATOM 697 C C . GLN A 1 91 ? -9.386 -9.527 -8.061 1.00 83.19 91 GLN A C 1
ATOM 699 O O . GLN A 1 91 ? -8.811 -9.539 -9.142 1.00 83.19 91 GLN A O 1
ATOM 704 N N . GLY A 1 92 ? -8.907 -8.923 -6.964 1.00 63.19 92 GLY A N 1
ATOM 705 C CA . GLY A 1 92 ? -7.603 -8.247 -6.908 1.00 63.19 92 GLY A CA 1
ATOM 706 C C . GLY A 1 92 ? -7.485 -7.091 -7.886 1.00 63.19 92 GLY A C 1
ATOM 707 O O . GLY A 1 92 ? -6.880 -7.300 -8.958 1.00 63.19 92 GLY A O 1
#

Secondary structure (DSSP, 8-state):
-HHHHHHHHHHHHHHHHHHHHHHHHHHHHHHHHHHHHHHHHHHHHHHHHHTT-HHHHHHHS-HHHHHHS-HHHHHHHHHHHHTT-S------

Sequence (92 aa):
MKRTLMILGGVFLGIFVAVVVGTSTLVVKGNALDKESKEYANTAIVAAISNWDVHELKRRASPEFSSATSDEELGRLFSLFSMLGRLRVYQG